Protein AF-A0A2E7CCQ4-F1 (afdb_monomer)

Nearest PDB structures (foldseek):
  6ama-assembly1_B  TM=8.578E-01  e=3.402E-02  Streptomyces venezuelae
  6ama-assembly1_A  TM=8.637E-01  e=5.601E-02  Streptomyces venezuelae
  6am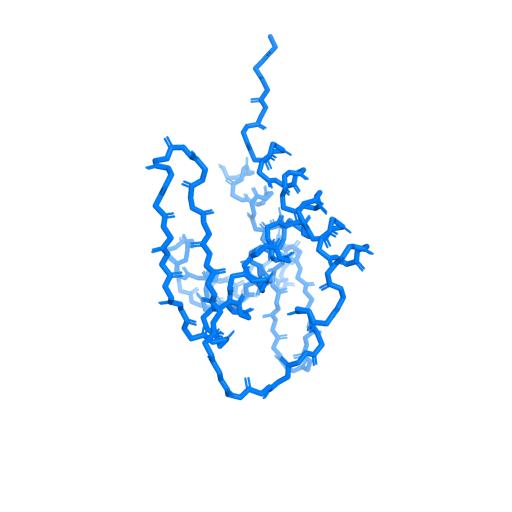k-assembly1_A  TM=9.100E-01  e=1.616E-01  Streptomyces venezuelae
  6amk-assembly1_B  TM=9.211E-01  e=2.831E-01  Streptomyces venezuelae
  5knd-assembly1_G  TM=2.300E-01  e=2.214E+00  Enterococcus hirae ATCC 9790

Secondary structure (DSSP, 8-state):
----HHHHHHHHHHHHHHHHHHH-HHHHH-----EEEEEETTTTEEEEEEHHHHHHHHHHHHHHHTT-S-EEEHHHHHHHHTS-HHHHHHHHHTTSS--EEETTEEEEEHHHHHHHHTT-

pLDDT: mean 84.92, std 12.06, range [36.47, 97.06]

Mean predicted aligned error: 11.51 Å

Structure (mmCIF, N/CA/C/O backbone):
data_AF-A0A2E7CCQ4-F1
#
_entry.id   AF-A0A2E7CCQ4-F1
#
loop_
_atom_site.group_PDB
_atom_site.id
_atom_site.type_symbol
_atom_site.label_atom_id
_atom_site.label_alt_id
_atom_site.label_comp_id
_atom_site.label_asym_id
_atom_site.label_entity_id
_atom_site.label_seq_id
_atom_site.pdbx_PDB_ins_code
_atom_site.Cartn_x
_atom_site.Cartn_y
_atom_site.Cartn_z
_atom_site.occupancy
_atom_site.B_iso_or_equiv
_atom_site.auth_seq_id
_atom_site.auth_comp_id
_atom_site.auth_asym_id
_atom_site.auth_atom_id
_atom_site.pdbx_PDB_model_num
ATOM 1 N N . MET A 1 1 ? -23.430 11.528 -13.410 1.00 36.47 1 MET A N 1
ATOM 2 C CA . MET A 1 1 ? -22.890 10.259 -12.864 1.00 36.47 1 MET A CA 1
ATOM 3 C C . MET A 1 1 ? -21.367 10.352 -12.812 1.00 36.47 1 MET A C 1
ATOM 5 O O . MET A 1 1 ? -20.731 10.249 -13.851 1.00 36.47 1 MET A O 1
ATOM 9 N N . ALA A 1 2 ? -20.771 10.625 -11.649 1.00 41.84 2 ALA A N 1
ATOM 10 C CA . ALA A 1 2 ? -19.314 10.742 -11.524 1.00 41.84 2 ALA A CA 1
ATOM 11 C C . ALA A 1 2 ? -18.677 9.346 -11.361 1.00 41.84 2 ALA A C 1
ATOM 13 O O . ALA A 1 2 ? -19.009 8.619 -10.425 1.00 41.84 2 ALA A O 1
ATOM 14 N N . ARG A 1 3 ? -17.784 8.944 -12.279 1.00 46.91 3 ARG A N 1
ATOM 15 C CA . ARG A 1 3 ? -16.999 7.698 -12.168 1.00 46.91 3 ARG A CA 1
ATOM 16 C C . ARG A 1 3 ? -16.093 7.784 -10.934 1.00 46.91 3 ARG A C 1
ATOM 18 O O . ARG A 1 3 ? -15.245 8.663 -10.862 1.00 46.91 3 ARG A O 1
ATOM 25 N N . ASN A 1 4 ? -16.263 6.869 -9.978 1.00 51.31 4 ASN A N 1
ATOM 26 C CA . ASN A 1 4 ? -15.450 6.797 -8.761 1.00 51.31 4 ASN A CA 1
ATOM 27 C C . ASN A 1 4 ? -13.976 6.478 -9.116 1.00 51.31 4 ASN A C 1
ATOM 29 O O . ASN A 1 4 ? -13.710 5.371 -9.595 1.00 51.31 4 ASN A O 1
ATOM 33 N N . PRO A 1 5 ? -13.015 7.391 -8.881 1.00 55.81 5 PRO A N 1
ATOM 34 C CA . PRO A 1 5 ? -11.613 7.212 -9.272 1.00 55.81 5 PRO A CA 1
ATOM 35 C C . PRO A 1 5 ? -10.960 5.969 -8.643 1.00 55.81 5 PRO A C 1
ATOM 37 O O . PRO A 1 5 ? -10.160 5.307 -9.298 1.00 55.81 5 PRO A O 1
ATOM 40 N N . ARG A 1 6 ? -11.391 5.546 -7.444 1.00 61.62 6 ARG A N 1
ATOM 41 C CA . ARG A 1 6 ? -10.871 4.330 -6.782 1.00 61.62 6 ARG A CA 1
ATOM 42 C C . ARG A 1 6 ? -11.270 3.040 -7.495 1.00 61.62 6 ARG A C 1
ATOM 44 O O . ARG A 1 6 ? -10.545 2.052 -7.438 1.00 61.62 6 ARG A O 1
ATOM 51 N N . ASN A 1 7 ? -12.416 3.037 -8.177 1.00 64.62 7 ASN A N 1
ATOM 52 C CA . ASN A 1 7 ? -12.814 1.898 -9.004 1.00 64.62 7 ASN A CA 1
ATOM 53 C C . ASN A 1 7 ? -11.946 1.817 -10.264 1.00 64.62 7 ASN A C 1
ATOM 55 O O . ASN A 1 7 ? -11.653 0.718 -10.723 1.00 64.62 7 ASN A O 1
ATOM 59 N N . ARG A 1 8 ? -11.499 2.967 -10.787 1.00 75.06 8 ARG A N 1
ATOM 60 C CA . ARG A 1 8 ? -10.585 3.028 -11.930 1.00 75.06 8 ARG A CA 1
ATOM 61 C C . ARG A 1 8 ? -9.196 2.517 -11.553 1.00 75.06 8 ARG A C 1
ATOM 63 O O . ARG A 1 8 ? -8.673 1.674 -12.264 1.00 75.06 8 ARG A O 1
ATOM 70 N N . G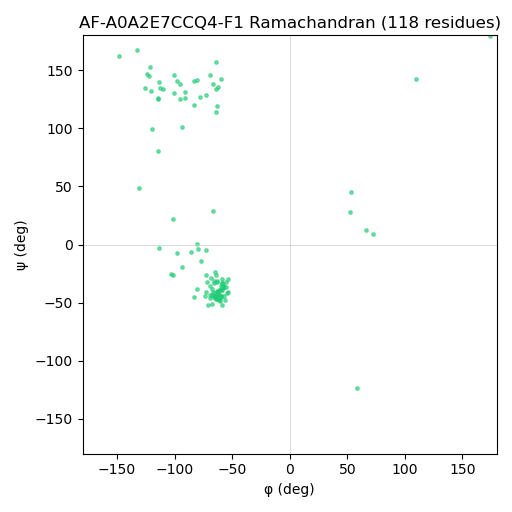LU A 1 9 ? -8.642 2.944 -10.419 1.00 79.62 9 GLU A N 1
ATOM 71 C CA . GLU A 1 9 ? -7.337 2.462 -9.933 1.00 79.62 9 GLU A CA 1
ATOM 72 C C . GLU A 1 9 ? -7.332 0.954 -9.649 1.00 79.62 9 GLU A C 1
ATOM 74 O O . GLU A 1 9 ? -6.409 0.251 -10.049 1.00 79.62 9 GLU A O 1
ATOM 79 N N . ARG A 1 10 ? -8.395 0.430 -9.024 1.00 80.25 10 ARG A N 1
ATOM 80 C CA . ARG A 1 10 ? -8.572 -1.016 -8.802 1.00 80.25 10 ARG A CA 1
ATOM 81 C C . ARG A 1 10 ? -8.642 -1.803 -10.104 1.00 80.25 10 ARG A C 1
ATOM 83 O O . ARG A 1 10 ? -7.998 -2.845 -10.222 1.00 80.25 10 ARG A O 1
ATOM 90 N N . ALA A 1 11 ? -9.430 -1.312 -11.061 1.00 82.75 11 ALA A N 1
ATOM 91 C CA . ALA A 1 11 ? -9.566 -1.940 -12.368 1.00 82.75 11 ALA A CA 1
ATOM 92 C C . ALA A 1 11 ? -8.220 -1.968 -13.100 1.00 82.75 11 ALA A C 1
ATOM 94 O O . ALA A 1 11 ? -7.802 -3.036 -13.533 1.00 82.75 11 ALA A O 1
ATOM 95 N N . LEU A 1 12 ? -7.506 -0.837 -13.127 1.00 90.44 12 LEU A N 1
ATOM 96 C CA . LEU A 1 12 ? -6.180 -0.730 -13.737 1.00 90.44 12 LEU A CA 1
ATOM 97 C C . LEU A 1 12 ? -5.165 -1.656 -13.062 1.00 90.44 12 LEU A C 1
ATOM 99 O O . LEU A 1 12 ? -4.462 -2.385 -13.747 1.00 90.44 12 LEU A O 1
ATOM 103 N N . ALA A 1 13 ? -5.113 -1.703 -11.729 1.00 90.44 13 ALA A N 1
ATOM 104 C CA . ALA A 1 13 ? -4.198 -2.603 -11.030 1.00 90.44 13 ALA A CA 1
ATOM 105 C C . ALA A 1 13 ? -4.501 -4.083 -11.322 1.00 90.44 13 ALA A C 1
ATOM 107 O O . ALA A 1 13 ? -3.585 -4.873 -11.541 1.00 90.44 13 ALA A O 1
ATOM 108 N N . THR A 1 14 ? -5.783 -4.452 -11.378 1.00 89.94 14 THR A N 1
ATOM 109 C CA . THR A 1 14 ? -6.215 -5.817 -11.717 1.00 89.94 14 THR A CA 1
ATOM 110 C C . THR A 1 14 ? -5.840 -6.179 -13.154 1.00 89.94 14 THR A C 1
ATOM 112 O O . THR A 1 14 ? -5.331 -7.270 -13.408 1.00 89.94 14 THR A O 1
ATOM 115 N N . GLU A 1 15 ? -6.070 -5.261 -14.092 1.00 93.56 15 GLU A N 1
ATOM 116 C CA . GLU A 1 15 ? -5.738 -5.433 -15.504 1.00 93.56 15 GLU A CA 1
ATOM 117 C C . GLU A 1 15 ? -4.226 -5.551 -15.716 1.00 93.56 15 GLU A C 1
ATOM 119 O O . GLU A 1 15 ? -3.780 -6.505 -16.352 1.00 93.56 15 GLU A O 1
ATOM 124 N N . SER A 1 16 ? -3.432 -4.673 -15.099 1.00 93.94 16 SER A N 1
ATOM 125 C CA . SER A 1 16 ? -1.968 -4.709 -15.159 1.00 93.94 16 SER A CA 1
ATOM 126 C C . SER A 1 16 ? -1.397 -6.019 -14.616 1.00 93.94 16 SER A C 1
ATOM 128 O O . SER A 1 16 ? -0.534 -6.627 -15.248 1.00 93.94 16 SER A O 1
ATOM 130 N N . LEU A 1 17 ? -1.896 -6.512 -13.477 1.00 92.75 17 LEU A N 1
ATOM 131 C CA . LEU A 1 17 ? -1.460 -7.801 -12.927 1.00 92.75 17 LEU A CA 1
ATOM 132 C C . LEU A 1 17 ? -1.837 -8.970 -13.840 1.00 92.75 17 LEU A C 1
ATOM 134 O O . LEU A 1 17 ? -1.026 -9.872 -14.054 1.00 92.75 17 LEU A O 1
ATOM 138 N N . LYS A 1 18 ? -3.048 -8.950 -14.412 1.00 93.56 18 LYS A N 1
ATOM 139 C CA . LYS A 1 18 ? -3.495 -9.969 -15.369 1.00 93.56 18 LYS A CA 1
ATOM 140 C C . LYS A 1 18 ? -2.626 -9.964 -16.626 1.00 93.56 18 LYS A C 1
ATOM 142 O O . LYS A 1 18 ? -2.221 -11.033 -17.079 1.00 93.56 18 LYS A O 1
ATOM 147 N N . PHE A 1 19 ? -2.317 -8.784 -17.159 1.00 94.31 19 PHE A N 1
ATOM 148 C CA . PHE A 1 19 ? -1.436 -8.614 -18.310 1.00 94.31 19 PHE A CA 1
ATOM 149 C C . PHE A 1 19 ? -0.049 -9.199 -18.026 1.00 94.31 19 PHE A C 1
ATOM 151 O O . PHE A 1 19 ? 0.420 -10.066 -18.761 1.00 94.31 19 PHE A O 1
ATOM 158 N N . LEU A 1 20 ? 0.574 -8.802 -16.912 1.00 92.81 20 LEU A N 1
ATOM 159 C CA . LEU A 1 20 ? 1.891 -9.305 -16.519 1.00 92.81 20 LEU A CA 1
ATOM 160 C C . LEU A 1 20 ? 1.887 -10.819 -16.294 1.00 92.81 20 LEU A C 1
ATOM 162 O O . LEU A 1 20 ? 2.825 -11.499 -16.701 1.00 92.81 20 LEU A O 1
ATOM 166 N N . SER A 1 21 ? 0.825 -11.366 -15.700 1.00 91.69 21 SER A N 1
ATOM 167 C CA . SER A 1 21 ? 0.693 -12.811 -15.513 1.00 91.69 21 SER A CA 1
ATOM 168 C C . SER A 1 21 ? 0.552 -13.575 -16.828 1.00 91.69 21 SER A C 1
ATOM 170 O O . SER A 1 21 ? 0.994 -14.722 -16.893 1.00 91.69 21 SER A O 1
ATOM 172 N N . LEU A 1 22 ? -0.092 -12.989 -17.840 1.00 91.88 22 LEU A N 1
ATOM 173 C CA . LEU A 1 22 ? -0.356 -13.649 -19.117 1.00 91.88 22 LEU A CA 1
ATOM 174 C C . LEU A 1 22 ? 0.847 -13.574 -20.061 1.00 91.88 22 LEU A C 1
ATOM 176 O O . LEU A 1 22 ? 1.221 -14.582 -20.655 1.00 91.88 22 LEU A O 1
ATOM 180 N N . TYR A 1 23 ? 1.461 -12.398 -20.178 1.00 92.88 23 TYR A N 1
ATOM 181 C CA . TYR A 1 23 ? 2.497 -12.138 -21.180 1.00 92.88 23 TYR A CA 1
ATOM 182 C C . TYR A 1 23 ? 3.917 -12.176 -20.614 1.00 92.88 23 TYR A C 1
ATOM 184 O O . TYR A 1 23 ? 4.856 -12.503 -21.334 1.00 92.88 23 TYR A O 1
ATOM 192 N N . CYS A 1 24 ? 4.084 -11.901 -19.318 1.00 88.38 24 CYS A N 1
ATOM 193 C CA . CYS A 1 24 ? 5.394 -11.763 -18.682 1.00 88.38 24 CYS A CA 1
ATOM 194 C C . CYS A 1 24 ? 5.527 -12.576 -17.373 1.00 88.38 24 CYS A C 1
ATOM 196 O O . CYS A 1 24 ? 6.002 -12.043 -16.368 1.00 88.38 24 CYS A O 1
ATOM 198 N N . PRO A 1 25 ? 5.165 -13.874 -17.325 1.00 86.19 25 PRO A N 1
ATOM 199 C CA . PRO A 1 25 ? 5.106 -14.632 -16.070 1.00 86.19 25 PRO A CA 1
ATOM 200 C C . PRO A 1 25 ? 6.466 -14.795 -15.372 1.00 86.19 25 PRO A C 1
ATOM 202 O O . PRO A 1 25 ? 6.521 -14.935 -14.149 1.00 86.19 25 PRO A O 1
ATOM 205 N N . ALA A 1 26 ? 7.575 -14.749 -16.117 1.00 84.25 26 ALA A N 1
ATOM 206 C CA . ALA A 1 26 ? 8.922 -14.736 -15.542 1.00 84.25 26 ALA A CA 1
ATOM 207 C C . ALA A 1 26 ? 9.171 -13.474 -14.691 1.00 84.25 26 ALA A C 1
ATOM 209 O O . ALA A 1 26 ? 9.837 -13.545 -13.654 1.00 84.25 26 ALA A O 1
ATOM 210 N N . LEU A 1 27 ? 8.548 -12.340 -15.044 1.00 80.75 27 LEU A N 1
ATOM 211 C CA . LEU A 1 27 ? 8.643 -11.101 -14.267 1.00 80.75 27 LEU A CA 1
ATOM 212 C C . LEU A 1 27 ? 8.007 -11.220 -12.870 1.00 80.75 27 LEU A C 1
ATOM 214 O O . LEU A 1 27 ? 8.417 -10.522 -11.946 1.00 80.75 27 LEU A O 1
ATOM 218 N N . LEU A 1 28 ? 7.063 -12.147 -12.684 1.00 80.62 28 LEU A N 1
ATOM 219 C CA . LEU A 1 28 ? 6.402 -12.384 -11.396 1.00 80.62 28 LEU A CA 1
ATOM 220 C C . LEU A 1 28 ? 7.073 -13.483 -10.554 1.00 80.62 28 LEU A C 1
ATOM 222 O O . LEU A 1 28 ? 6.844 -13.560 -9.349 1.00 80.62 28 LEU A O 1
ATOM 226 N N . LYS A 1 29 ? 7.884 -14.355 -11.169 1.00 74.06 29 LYS A N 1
ATOM 227 C CA . LYS A 1 29 ? 8.443 -15.555 -10.516 1.00 74.06 29 LYS A CA 1
ATOM 228 C C . LYS A 1 29 ? 9.910 -15.428 -10.110 1.00 74.06 29 LYS A C 1
ATOM 230 O O . LYS A 1 29 ? 10.348 -16.145 -9.210 1.00 74.06 29 LYS A O 1
ATOM 235 N N . GLU A 1 30 ? 10.691 -14.570 -10.763 1.00 68.75 30 GLU A N 1
ATOM 236 C CA . GLU A 1 30 ? 12.127 -14.501 -10.477 1.00 68.75 30 GLU A CA 1
ATOM 237 C C . GLU A 1 30 ? 12.429 -13.720 -9.194 1.00 68.75 30 GLU A C 1
ATOM 239 O O . GLU A 1 30 ? 12.069 -12.555 -9.046 1.00 68.75 30 GLU A O 1
ATOM 244 N N . LYS A 1 31 ? 13.185 -14.366 -8.300 1.00 63.41 31 LYS A N 1
ATOM 245 C CA . LYS A 1 31 ? 13.776 -13.776 -7.087 1.00 63.41 31 LYS A CA 1
ATOM 246 C C . LYS A 1 31 ? 15.265 -13.446 -7.255 1.00 63.41 31 LYS A C 1
ATOM 248 O O . LYS A 1 31 ? 16.016 -13.447 -6.285 1.00 63.41 31 LYS A O 1
ATOM 253 N N . LYS A 1 32 ? 15.736 -13.290 -8.494 1.00 66.38 32 LYS A N 1
ATOM 254 C CA . LYS A 1 32 ? 17.153 -13.018 -8.756 1.00 66.38 32 LYS A CA 1
ATOM 255 C C . LYS A 1 32 ? 17.454 -11.538 -8.538 1.00 66.38 32 LYS A C 1
ATOM 257 O O . LYS A 1 32 ? 16.683 -10.680 -8.965 1.00 66.38 32 LYS A O 1
ATOM 262 N N . ASN A 1 33 ? 18.624 -11.263 -7.966 1.00 73.06 33 ASN A N 1
ATOM 263 C CA . ASN A 1 33 ? 19.223 -9.937 -8.042 1.00 73.06 33 ASN A CA 1
ATOM 264 C C . ASN A 1 33 ? 19.538 -9.624 -9.505 1.00 73.06 33 ASN A C 1
ATOM 266 O O . ASN A 1 33 ? 20.074 -10.460 -10.232 1.00 73.06 33 ASN A O 1
ATOM 270 N N . GLY A 1 34 ? 19.183 -8.421 -9.931 1.00 84.88 34 GLY A N 1
ATOM 271 C CA . GLY A 1 34 ? 19.340 -7.997 -11.309 1.00 84.88 34 GLY A CA 1
ATOM 272 C C . GLY A 1 34 ? 18.723 -6.632 -11.543 1.00 84.88 34 GLY A C 1
ATOM 273 O O . GLY A 1 34 ? 18.150 -6.019 -10.636 1.00 84.88 34 GLY A O 1
ATOM 274 N N . VAL A 1 35 ? 18.850 -6.180 -12.780 1.00 89.75 35 VAL A N 1
ATOM 275 C CA . VAL A 1 35 ? 18.334 -4.900 -13.248 1.00 89.75 35 VAL A CA 1
ATOM 276 C C . VAL A 1 35 ? 17.224 -5.167 -14.254 1.00 89.75 35 VAL A C 1
ATOM 278 O O . VAL A 1 35 ? 17.322 -6.087 -15.064 1.00 89.75 35 VAL A O 1
ATOM 281 N N . LEU A 1 36 ? 16.161 -4.376 -14.178 1.00 90.62 36 LEU A N 1
ATOM 282 C CA . LEU A 1 36 ? 15.050 -4.391 -15.115 1.00 90.62 36 LEU A CA 1
ATOM 283 C C . LEU A 1 36 ? 14.930 -3.008 -15.747 1.00 90.62 36 LEU A C 1
ATOM 285 O O . LEU A 1 36 ? 14.936 -2.005 -15.036 1.00 90.62 36 LEU A O 1
ATOM 289 N N . ASN A 1 37 ? 14.813 -2.960 -17.071 1.00 92.56 37 ASN A N 1
ATOM 290 C CA . ASN A 1 37 ? 14.570 -1.713 -17.783 1.00 92.56 37 ASN A CA 1
ATOM 291 C C . ASN A 1 37 ? 13.065 -1.499 -17.941 1.00 92.56 37 ASN A C 1
ATOM 293 O O . ASN A 1 37 ? 12.363 -2.384 -18.429 1.00 92.56 37 ASN A O 1
ATOM 297 N N . ILE A 1 38 ? 12.584 -0.336 -17.510 1.00 91.88 38 ILE A N 1
ATOM 298 C CA . ILE A 1 38 ? 11.211 0.124 -17.720 1.00 91.88 38 ILE A CA 1
ATOM 299 C C . ILE A 1 38 ? 11.253 1.284 -18.703 1.00 91.88 38 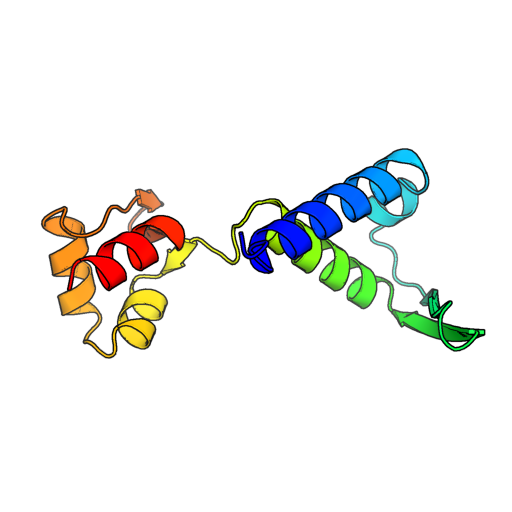ILE A C 1
ATOM 301 O O . ILE A 1 38 ? 12.051 2.205 -18.533 1.00 91.88 38 ILE A O 1
ATOM 305 N N . THR A 1 39 ? 10.367 1.250 -19.692 1.00 94.19 39 THR A N 1
ATOM 306 C CA . THR A 1 39 ? 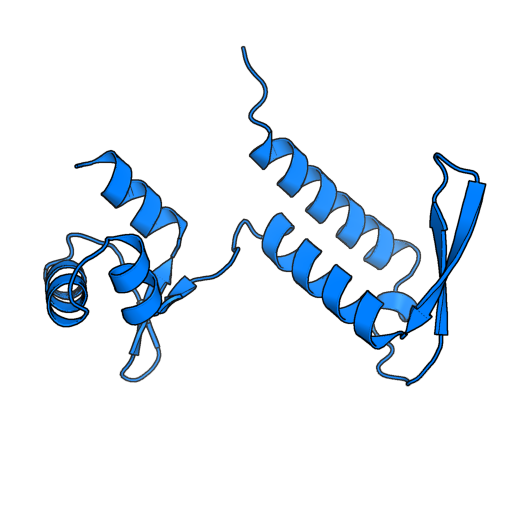10.134 2.366 -20.607 1.00 94.19 39 THR A CA 1
ATOM 307 C C . THR A 1 39 ? 8.878 3.116 -20.181 1.00 94.19 39 THR A C 1
ATOM 309 O O . THR A 1 39 ? 7.836 2.509 -19.940 1.00 94.19 39 THR A O 1
ATOM 312 N N . ILE A 1 40 ? 8.989 4.437 -20.074 1.00 92.69 40 ILE A N 1
ATOM 313 C CA . ILE A 1 40 ? 7.871 5.352 -19.864 1.00 92.69 40 ILE A CA 1
ATOM 314 C C . ILE A 1 40 ? 7.428 5.827 -21.244 1.00 92.69 40 ILE A C 1
ATOM 316 O O . ILE A 1 40 ? 8.086 6.673 -21.846 1.00 92.69 40 ILE A O 1
ATOM 320 N N . GLU A 1 41 ? 6.349 5.241 -21.763 1.00 91.50 41 GLU A N 1
ATOM 321 C CA . GLU A 1 41 ? 5.887 5.498 -23.135 1.00 91.50 41 GLU A CA 1
ATOM 322 C C . GLU A 1 41 ? 5.538 6.972 -23.382 1.00 91.50 41 GLU A C 1
ATOM 324 O O . GLU A 1 41 ? 5.836 7.478 -24.457 1.00 91.50 41 GLU A O 1
ATOM 329 N N . GLU A 1 42 ? 4.985 7.672 -22.383 1.00 92.69 42 GLU A N 1
ATOM 330 C CA . GLU A 1 42 ? 4.592 9.091 -22.485 1.00 92.69 42 GLU A CA 1
ATOM 331 C C . GLU A 1 42 ? 5.765 10.017 -22.841 1.00 92.69 42 GLU A C 1
ATOM 333 O O . GLU A 1 42 ? 5.585 10.991 -23.564 1.00 92.69 42 GLU A O 1
ATOM 338 N N . GLU A 1 43 ? 6.970 9.681 -22.377 1.00 92.25 43 GLU A N 1
ATOM 339 C CA . GLU A 1 43 ? 8.181 10.497 -22.536 1.00 92.25 43 GLU A CA 1
ATOM 340 C C . GLU A 1 43 ? 9.232 9.818 -23.432 1.00 92.25 43 GLU A C 1
ATOM 342 O O . GLU A 1 43 ? 10.301 10.369 -23.678 1.00 92.25 43 GLU A O 1
ATOM 347 N N . ALA A 1 44 ? 8.966 8.591 -23.897 1.00 91.06 44 ALA A N 1
ATOM 348 C CA . ALA A 1 44 ? 9.919 7.731 -24.604 1.00 91.06 44 ALA A CA 1
ATOM 349 C C . ALA A 1 44 ? 11.268 7.529 -23.868 1.00 91.06 44 ALA A C 1
ATOM 351 O O . ALA A 1 44 ? 12.299 7.260 -24.490 1.00 91.06 44 ALA A O 1
ATOM 352 N N . ILE A 1 45 ? 11.275 7.619 -22.533 1.00 95.06 45 ILE A N 1
ATOM 353 C CA . ILE A 1 45 ? 12.475 7.454 -21.698 1.00 95.06 45 ILE A CA 1
ATOM 354 C C . ILE A 1 45 ? 12.532 6.032 -21.143 1.00 95.06 45 ILE A C 1
ATOM 356 O O . ILE A 1 45 ? 11.524 5.479 -20.710 1.00 95.06 45 ILE A O 1
ATOM 360 N N . SER A 1 46 ? 13.732 5.449 -21.103 1.00 95.19 46 SER A N 1
ATOM 361 C CA . SER A 1 46 ? 13.979 4.167 -20.435 1.00 95.19 46 SER A CA 1
ATOM 362 C C . SER A 1 46 ? 14.863 4.345 -19.207 1.00 95.19 46 SER A C 1
ATOM 364 O O . SER A 1 46 ? 15.888 5.022 -19.265 1.00 95.19 46 SER A O 1
ATOM 366 N N . ILE A 1 47 ? 14.475 3.710 -18.102 1.00 95.31 47 ILE A N 1
ATOM 367 C CA . ILE A 1 47 ? 15.227 3.700 -16.845 1.00 95.31 47 ILE A CA 1
ATOM 368 C C . ILE A 1 47 ? 15.514 2.272 -16.397 1.00 95.31 47 ILE A C 1
ATOM 370 O O . ILE A 1 47 ? 14.704 1.365 -16.582 1.00 95.31 47 ILE A O 1
ATOM 374 N N . SER A 1 48 ? 16.663 2.087 -15.758 1.00 95.56 48 SER A N 1
ATOM 375 C CA . SER A 1 48 ? 17.061 0.833 -15.130 1.00 95.56 48 SER A CA 1
ATOM 37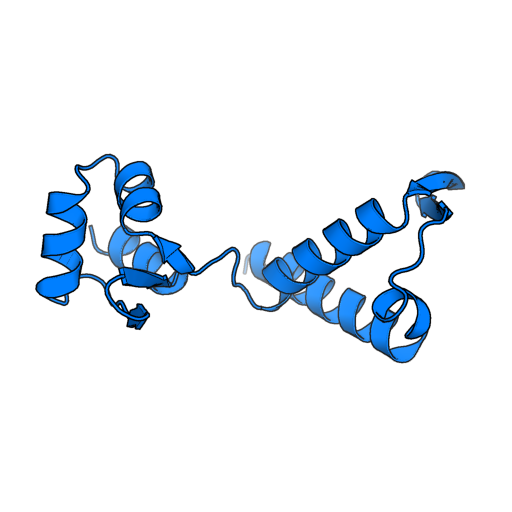6 C C . SER A 1 48 ? 16.713 0.856 -13.646 1.00 95.56 48 SER A C 1
ATOM 378 O O . SER A 1 48 ? 17.146 1.751 -12.922 1.00 95.56 48 SER A O 1
ATOM 380 N N . ILE A 1 49 ? 15.967 -0.140 -13.173 1.00 93.75 49 ILE A N 1
ATOM 381 C CA . ILE A 1 49 ? 15.616 -0.288 -11.758 1.00 93.75 49 ILE A CA 1
ATOM 382 C C . ILE A 1 49 ? 16.101 -1.629 -11.197 1.00 93.75 49 ILE A C 1
ATOM 384 O O . ILE A 1 49 ? 16.186 -2.617 -11.933 1.00 93.75 49 ILE A O 1
ATOM 388 N N . PRO A 1 50 ? 16.381 -1.718 -9.885 1.00 93.62 50 PRO A N 1
ATOM 389 C CA . PRO A 1 50 ? 16.609 -2.999 -9.234 1.00 93.62 50 PRO A CA 1
ATOM 390 C C . PRO A 1 50 ? 15.382 -3.905 -9.355 1.00 93.62 50 PRO A C 1
ATOM 392 O O . PRO A 1 50 ? 14.241 -3.459 -9.200 1.00 93.62 50 PRO A O 1
ATOM 395 N N . ARG A 1 51 ? 15.605 -5.207 -9.545 1.00 89.56 51 ARG A N 1
ATOM 396 C CA . ARG A 1 51 ? 14.509 -6.179 -9.627 1.00 89.56 51 ARG A CA 1
ATOM 397 C C . ARG A 1 51 ? 13.622 -6.185 -8.374 1.00 89.56 51 ARG A C 1
ATOM 399 O O . ARG A 1 51 ? 12.407 -6.318 -8.482 1.00 89.56 51 ARG A O 1
ATOM 406 N N . GLU A 1 52 ? 14.200 -5.958 -7.197 1.00 88.12 52 GLU A N 1
ATOM 407 C CA . GLU A 1 52 ? 13.446 -5.858 -5.939 1.00 88.12 52 GLU A CA 1
ATOM 408 C C . GLU A 1 52 ? 12.509 -4.640 -5.879 1.00 88.12 52 GLU A C 1
ATOM 410 O O . GLU A 1 52 ? 11.422 -4.701 -5.292 1.00 88.12 52 GLU A O 1
ATOM 415 N N . SER A 1 53 ? 12.875 -3.538 -6.538 1.00 91.69 53 SER A N 1
ATOM 416 C CA . SER A 1 53 ? 11.998 -2.371 -6.668 1.00 91.69 53 SER A CA 1
ATOM 417 C C . SER A 1 53 ? 10.778 -2.706 -7.528 1.00 91.69 53 SER A C 1
ATOM 419 O O . SER A 1 53 ? 9.656 -2.362 -7.159 1.00 91.69 53 SER A O 1
ATOM 421 N N . PHE A 1 54 ? 10.967 -3.464 -8.613 1.00 91.56 54 PHE A N 1
ATOM 422 C CA . PHE A 1 54 ? 9.855 -3.973 -9.418 1.00 91.56 54 PHE A CA 1
ATOM 423 C C . PHE A 1 54 ? 8.945 -4.908 -8.606 1.00 91.56 54 PHE A C 1
ATOM 425 O O . PHE A 1 54 ? 7.727 -4.756 -8.629 1.00 91.56 54 PHE A O 1
ATOM 432 N N . ASN A 1 55 ? 9.514 -5.813 -7.804 1.00 88.12 55 ASN A N 1
ATOM 433 C CA . ASN A 1 55 ? 8.733 -6.688 -6.920 1.00 88.12 55 ASN A CA 1
ATOM 434 C C . ASN A 1 55 ? 7.860 -5.882 -5.935 1.00 88.12 55 ASN A C 1
ATOM 436 O O . ASN A 1 55 ? 6.732 -6.270 -5.631 1.00 88.12 55 ASN A O 1
ATOM 440 N N . SER A 1 56 ? 8.358 -4.740 -5.452 1.00 88.00 56 SER A N 1
ATOM 441 C CA . SER A 1 56 ? 7.610 -3.832 -4.569 1.00 88.00 56 SER A CA 1
ATOM 442 C C . SER A 1 56 ? 6.450 -3.133 -5.290 1.00 88.00 56 SER A C 1
ATOM 444 O O . SER A 1 56 ? 5.372 -2.962 -4.710 1.00 88.00 56 SER A O 1
ATOM 446 N N . LEU A 1 57 ? 6.632 -2.793 -6.569 1.00 91.50 57 LEU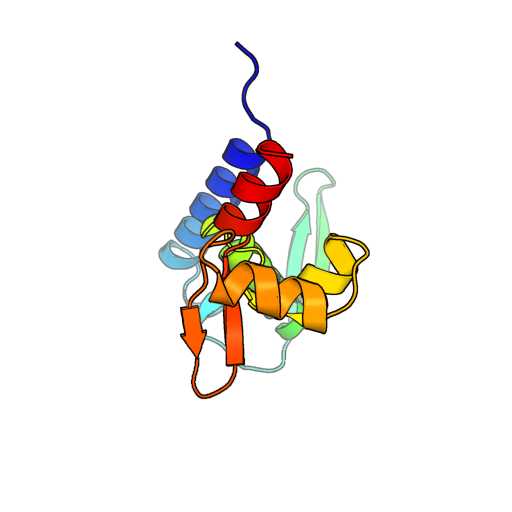 A N 1
ATOM 447 C CA . LEU A 1 57 ? 5.564 -2.280 -7.426 1.00 91.50 57 LEU A CA 1
ATOM 448 C C . LEU A 1 57 ? 4.460 -3.329 -7.618 1.00 91.50 57 LEU A C 1
ATOM 450 O O . LEU A 1 57 ? 3.291 -3.010 -7.412 1.00 91.50 57 LEU A O 1
ATOM 454 N N . ILE A 1 58 ? 4.816 -4.586 -7.912 1.00 91.25 58 ILE A N 1
ATOM 455 C CA . ILE A 1 58 ? 3.842 -5.687 -8.033 1.00 91.25 58 ILE A CA 1
ATOM 456 C C . ILE A 1 58 ? 3.010 -5.834 -6.756 1.00 91.25 58 ILE A C 1
ATOM 458 O O . ILE A 1 58 ? 1.785 -5.841 -6.829 1.00 91.25 58 ILE A O 1
ATOM 462 N N . ARG A 1 59 ? 3.646 -5.845 -5.578 1.00 86.00 59 ARG A N 1
ATOM 463 C CA . ARG A 1 59 ? 2.932 -5.912 -4.287 1.00 86.00 59 ARG A CA 1
ATOM 464 C C . ARG A 1 59 ? 1.973 -4.741 -4.086 1.00 86.00 59 ARG A C 1
ATOM 466 O O . ARG A 1 59 ? 0.886 -4.899 -3.537 1.00 86.00 59 ARG A O 1
ATOM 473 N N . THR A 1 60 ? 2.371 -3.549 -4.520 1.00 86.94 60 THR A N 1
ATOM 474 C CA . THR A 1 60 ? 1.515 -2.358 -4.450 1.00 86.94 60 THR A CA 1
ATOM 475 C C . THR A 1 60 ? 0.298 -2.508 -5.358 1.00 86.94 60 THR A C 1
ATOM 477 O O . THR A 1 60 ? -0.823 -2.249 -4.922 1.00 86.94 60 THR A O 1
ATOM 480 N N . LEU A 1 61 ? 0.491 -2.998 -6.583 1.00 90.12 61 LEU A N 1
ATOM 481 C CA . LEU A 1 61 ? -0.601 -3.287 -7.510 1.00 90.12 61 LEU A CA 1
ATOM 482 C C . LEU A 1 61 ? -1.540 -4.369 -6.961 1.00 90.12 61 LEU A C 1
ATOM 484 O O . LEU A 1 61 ? -2.751 -4.207 -7.054 1.00 90.12 61 LEU A O 1
ATOM 488 N N . GLU A 1 62 ? -1.023 -5.426 -6.328 1.00 84.56 62 GLU A N 1
ATOM 489 C CA . GLU A 1 62 ? -1.842 -6.465 -5.680 1.00 84.56 62 GLU A CA 1
ATOM 490 C C . GLU A 1 62 ? -2.727 -5.877 -4.574 1.00 84.56 62 GLU A C 1
ATOM 492 O O . GLU A 1 62 ? -3.928 -6.150 -4.532 1.00 84.56 62 GLU A O 1
ATOM 497 N N . ASN A 1 63 ? -2.166 -5.001 -3.732 1.00 78.81 63 ASN A N 1
ATOM 498 C CA . ASN A 1 63 ? -2.907 -4.309 -2.674 1.00 78.81 63 ASN A CA 1
ATOM 499 C C . ASN A 1 63 ? -4.009 -3.398 -3.232 1.00 78.81 63 ASN A C 1
ATOM 501 O O . ASN A 1 63 ? -5.112 -3.333 -2.679 1.00 78.81 63 ASN A O 1
ATOM 505 N N . ILE A 1 64 ? -3.718 -2.696 -4.330 1.00 83.25 64 ILE A N 1
ATOM 506 C CA . ILE A 1 64 ? -4.691 -1.841 -5.012 1.00 83.25 64 ILE A CA 1
ATOM 507 C C . ILE A 1 64 ? -5.790 -2.713 -5.630 1.00 83.25 64 ILE A C 1
ATOM 509 O O . ILE A 1 64 ? -6.960 -2.480 -5.341 1.00 83.25 64 ILE A O 1
ATOM 513 N N . ALA A 1 65 ? -5.440 -3.751 -6.396 1.00 83.69 65 ALA A N 1
ATOM 514 C CA . ALA A 1 65 ? -6.372 -4.640 -7.096 1.00 83.69 65 ALA A CA 1
ATOM 515 C C . ALA A 1 65 ? -7.337 -5.366 -6.148 1.00 83.69 65 ALA A C 1
ATOM 517 O O . ALA A 1 65 ? -8.547 -5.381 -6.368 1.00 83.69 65 ALA A O 1
ATOM 518 N N . GLN A 1 66 ? -6.823 -5.904 -5.042 1.00 71.44 66 GLN A N 1
ATOM 519 C CA . GLN A 1 66 ? -7.625 -6.600 -4.030 1.00 71.44 66 GLN A CA 1
ATOM 520 C C . GLN A 1 66 ? -8.491 -5.642 -3.192 1.00 71.44 66 GLN A C 1
ATOM 522 O O . GLN A 1 66 ? -9.275 -6.066 -2.343 1.00 71.44 66 GLN A O 1
ATOM 527 N N . GLY A 1 67 ? -8.360 -4.326 -3.400 1.00 63.78 67 GLY A N 1
ATOM 528 C CA . GLY A 1 67 ? -9.051 -3.314 -2.613 1.00 63.78 67 GLY A CA 1
ATOM 529 C C . GLY A 1 67 ? -8.605 -3.258 -1.152 1.00 63.78 67 GLY A C 1
ATOM 530 O O . GLY A 1 67 ? -9.249 -2.588 -0.338 1.00 63.78 67 GLY A O 1
ATOM 531 N N . SER A 1 68 ? -7.503 -3.934 -0.847 1.00 59.28 68 SER A N 1
ATOM 532 C CA . SER A 1 68 ? -6.895 -4.121 0.454 1.00 59.28 68 SER A CA 1
ATOM 533 C C . SER A 1 68 ? -5.533 -3.442 0.489 1.00 59.28 68 SER A C 1
ATOM 535 O O . SER A 1 68 ? -4.492 -4.090 0.516 1.00 59.28 68 SER A O 1
ATOM 537 N N . GLY A 1 69 ? -5.530 -2.132 0.699 1.00 54.19 69 GLY A N 1
ATOM 538 C CA . GLY A 1 69 ? -4.395 -1.478 1.357 1.00 54.19 69 GLY A CA 1
ATOM 539 C C . GLY A 1 69 ? -4.227 -1.887 2.839 1.00 54.19 69 GLY A C 1
ATOM 540 O O . GLY A 1 69 ? -3.773 -1.065 3.624 1.00 54.19 69 GLY A O 1
ATOM 541 N N . GLY A 1 70 ? -4.631 -3.112 3.233 1.00 64.25 70 GLY A N 1
ATOM 542 C CA . GLY A 1 70 ? -4.399 -3.750 4.539 1.00 64.25 70 GLY A CA 1
ATOM 543 C C . GLY A 1 70 ? -5.613 -3.924 5.472 1.00 64.25 70 GLY A C 1
ATOM 544 O O . GLY A 1 70 ? -6.462 -3.041 5.601 1.00 64.25 70 GLY A O 1
ATOM 545 N N . THR A 1 71 ? -5.669 -5.059 6.192 1.00 69.75 71 THR A N 1
ATOM 546 C CA . THR A 1 71 ? -6.337 -5.099 7.506 1.00 69.75 71 THR A CA 1
ATOM 547 C C . THR A 1 71 ? -5.459 -4.374 8.518 1.00 69.75 71 THR A C 1
ATOM 549 O O . THR A 1 71 ? -4.277 -4.693 8.658 1.00 69.75 71 THR A O 1
ATOM 552 N N . LEU A 1 72 ? -6.034 -3.443 9.256 1.00 81.00 72 LEU A N 1
ATOM 553 C CA . LEU A 1 72 ? -5.338 -2.588 10.195 1.00 81.00 72 LEU A CA 1
ATOM 554 C C . LEU A 1 72 ? -5.154 -3.297 11.541 1.00 81.00 72 LEU A C 1
ATOM 556 O O . LEU A 1 72 ? -6.040 -4.009 12.024 1.00 81.00 72 LEU A O 1
ATOM 560 N N . THR A 1 73 ? -3.986 -3.111 12.155 1.00 88.56 73 THR A N 1
ATOM 561 C CA . THR A 1 73 ? -3.793 -3.413 13.580 1.00 88.56 73 THR A CA 1
ATOM 562 C C . THR A 1 73 ? -4.668 -2.498 14.425 1.00 88.56 73 THR A C 1
ATOM 564 O O . THR A 1 73 ? -4.976 -1.380 14.026 1.00 88.56 73 THR A O 1
ATOM 567 N N . THR A 1 74 ? -4.984 -2.912 15.652 1.00 90.19 74 THR A N 1
ATOM 568 C CA . THR A 1 74 ? -5.647 -2.020 16.618 1.00 90.19 74 THR A CA 1
ATOM 569 C C . THR A 1 74 ? -4.897 -0.707 16.826 1.00 90.19 74 THR A C 1
ATOM 571 O O . THR A 1 74 ? -5.532 0.289 17.133 1.00 90.19 74 THR A O 1
ATOM 574 N N . GLN A 1 75 ? -3.567 -0.707 16.673 1.00 84.75 75 GLN A N 1
ATOM 575 C CA . GLN A 1 75 ? -2.768 0.511 16.760 1.00 84.75 75 GLN A CA 1
ATOM 576 C C . GLN A 1 75 ? -3.010 1.415 15.548 1.00 84.75 75 GLN A C 1
ATOM 578 O O . GLN A 1 75 ? -3.429 2.542 15.729 1.00 84.75 75 GLN A O 1
ATOM 583 N N . GLN A 1 76 ? -2.896 0.888 14.327 1.00 82.31 76 GLN A N 1
ATOM 584 C CA . GLN A 1 76 ? -3.178 1.647 13.101 1.00 82.31 76 GLN A CA 1
ATOM 585 C C . GLN A 1 76 ? -4.617 2.182 13.046 1.00 82.31 76 GLN A C 1
ATOM 587 O O . GLN A 1 76 ? -4.858 3.251 12.498 1.00 82.31 76 GLN A O 1
ATOM 592 N N . VAL A 1 77 ? -5.582 1.448 13.610 1.00 91.31 77 VAL A N 1
ATOM 593 C CA . VAL A 1 77 ? -6.960 1.937 13.768 1.00 91.31 77 VAL A CA 1
ATOM 594 C C . VAL A 1 77 ? -7.027 3.067 14.797 1.00 91.31 77 VAL A C 1
ATOM 596 O O . VAL A 1 77 ? -7.708 4.055 14.555 1.00 91.31 77 VAL A O 1
ATOM 599 N N . ALA A 1 78 ? -6.332 2.939 15.929 1.00 92.31 78 ALA A N 1
ATOM 600 C CA . ALA A 1 78 ? -6.319 3.946 16.991 1.00 92.31 78 ALA A CA 1
ATOM 601 C C . ALA A 1 78 ? -5.680 5.255 16.527 1.00 92.31 78 ALA A C 1
ATOM 603 O O . ALA A 1 78 ? -6.276 6.315 16.701 1.00 92.31 78 ALA A O 1
ATOM 604 N N . ASP A 1 79 ? -4.533 5.154 15.858 1.00 84.25 79 ASP A N 1
ATOM 605 C CA . ASP A 1 79 ? -3.820 6.287 15.271 1.00 84.25 79 ASP A CA 1
ATOM 606 C C . ASP A 1 79 ? -4.710 7.009 14.247 1.00 84.25 79 ASP A C 1
ATOM 608 O O . ASP A 1 79 ? -4.764 8.234 14.209 1.00 84.25 79 ASP A O 1
ATOM 612 N N . ARG A 1 80 ? -5.477 6.249 13.454 1.00 87.88 80 ARG A N 1
ATOM 613 C CA . ARG A 1 80 ? -6.390 6.795 12.445 1.00 87.88 80 ARG A CA 1
ATOM 614 C C . ARG A 1 80 ? -7.637 7.455 13.033 1.00 87.88 80 ARG A C 1
ATOM 616 O O . ARG A 1 80 ? -8.051 8.496 12.539 1.00 87.88 80 ARG A O 1
ATOM 623 N N . LEU A 1 81 ? -8.227 6.860 14.066 1.00 89.44 81 LEU A N 1
ATOM 624 C CA . LEU A 1 81 ? -9.388 7.422 14.761 1.00 89.44 81 LEU A CA 1
ATOM 625 C C . LEU A 1 81 ? -9.002 8.535 15.757 1.00 89.44 81 LEU A C 1
ATOM 627 O O . LEU A 1 81 ? -9.891 9.129 16.356 1.00 89.44 81 LEU A O 1
ATOM 631 N N . ASN A 1 82 ? -7.705 8.815 15.939 1.00 91.19 82 ASN A N 1
ATOM 632 C CA . ASN A 1 82 ? -7.155 9.746 16.931 1.00 91.19 82 ASN A CA 1
ATOM 633 C C . ASN A 1 82 ? -7.638 9.463 18.366 1.00 91.19 82 ASN A C 1
ATOM 635 O O . ASN A 1 82 ? -8.049 10.347 19.117 1.00 91.19 82 ASN A O 1
ATOM 639 N N . VAL A 1 83 ? -7.612 8.187 18.740 1.00 94.75 83 VAL A N 1
ATOM 640 C CA . VAL A 1 83 ? -8.075 7.689 20.040 1.00 94.75 83 VAL A CA 1
ATOM 641 C C . VAL A 1 83 ? -7.049 6.747 20.642 1.00 94.75 83 VAL A C 1
ATOM 643 O O . VAL A 1 83 ? -6.136 6.256 19.983 1.00 94.75 83 VAL A O 1
ATOM 646 N N . SER A 1 84 ? -7.215 6.434 21.922 1.00 96.00 84 SER A N 1
ATOM 647 C CA . SER A 1 84 ? -6.355 5.454 22.572 1.00 96.00 84 SER A CA 1
ATOM 648 C C . SER A 1 84 ? -6.612 4.037 22.034 1.00 96.00 84 SER A C 1
ATOM 650 O O . SER A 1 84 ? -7.744 3.634 21.752 1.00 96.00 84 SER A O 1
ATOM 652 N N . ARG A 1 85 ? -5.559 3.216 21.952 1.00 95.25 85 ARG A N 1
ATOM 653 C CA . ARG A 1 85 ? -5.682 1.791 21.603 1.00 95.25 85 ARG A CA 1
ATOM 654 C C . ARG A 1 85 ? -6.688 1.033 22.492 1.00 95.25 85 ARG A C 1
ATOM 656 O O . ARG A 1 85 ? -7.440 0.228 21.938 1.00 95.25 85 ARG A O 1
ATOM 663 N N . PRO A 1 86 ? -6.757 1.250 23.824 1.00 97.06 86 PRO A N 1
ATOM 664 C CA . PRO A 1 86 ? -7.796 0.640 24.654 1.00 97.06 86 PRO A CA 1
ATOM 665 C C . PRO A 1 86 ? -9.219 0.980 24.201 1.00 97.06 86 PRO A C 1
ATOM 667 O O . PRO A 1 86 ? -10.085 0.109 24.248 1.00 97.06 86 PRO A O 1
ATOM 670 N N . TYR A 1 87 ? -9.466 2.204 23.726 1.00 96.12 87 TYR A N 1
ATOM 671 C CA . TYR A 1 87 ? -10.777 2.596 23.207 1.00 96.12 87 TYR A CA 1
ATOM 672 C C . TYR A 1 87 ? -11.135 1.828 21.929 1.00 96.12 87 TYR A C 1
ATOM 674 O O . TYR A 1 87 ? -12.216 1.250 21.855 1.00 96.12 87 TYR A O 1
ATOM 682 N N . VAL A 1 88 ? -10.201 1.695 20.981 1.00 96.44 88 VAL A N 1
ATOM 683 C CA . VAL A 1 88 ? -10.409 0.837 19.799 1.00 96.44 88 VAL A CA 1
ATOM 684 C C . VAL A 1 88 ? -10.716 -0.597 20.205 1.00 96.44 88 VAL A C 1
ATOM 686 O O . VAL A 1 88 ? -11.645 -1.196 19.683 1.00 96.44 88 VAL A O 1
ATOM 689 N N . VAL A 1 89 ? -9.981 -1.162 21.165 1.00 95.81 89 VAL A N 1
ATOM 690 C CA . VAL A 1 89 ? -10.253 -2.529 21.635 1.00 95.81 89 VAL A CA 1
ATOM 691 C C . VAL A 1 89 ? -11.673 -2.659 22.194 1.00 95.81 89 VAL A C 1
ATOM 693 O O . VAL A 1 89 ? -12.319 -3.664 21.907 1.00 95.81 89 VAL A O 1
ATOM 696 N N . LYS A 1 90 ? -12.184 -1.651 22.917 1.00 96.44 90 LYS A N 1
ATOM 697 C CA . LYS A 1 90 ? -13.580 -1.636 23.380 1.00 96.44 90 LYS A CA 1
ATOM 698 C C . LYS A 1 90 ? -14.564 -1.662 22.211 1.00 96.44 90 LYS A C 1
ATOM 700 O O . LYS A 1 90 ? -15.434 -2.520 22.221 1.00 96.44 90 LYS A O 1
ATOM 705 N N . LEU A 1 91 ? -14.383 -0.805 21.199 1.00 96.38 91 LEU A N 1
ATOM 706 C CA . LEU A 1 91 ? -15.246 -0.764 20.006 1.00 96.38 91 LEU A CA 1
ATOM 707 C C . LEU A 1 91 ? -15.284 -2.101 19.250 1.00 96.38 91 LEU A C 1
ATOM 709 O O . LEU A 1 91 ? -16.319 -2.500 18.718 1.00 96.38 91 LEU A O 1
ATOM 713 N N . LEU A 1 92 ? -14.145 -2.794 19.189 1.00 96.25 92 LEU A N 1
ATOM 714 C CA . LEU A 1 92 ? -14.039 -4.087 18.516 1.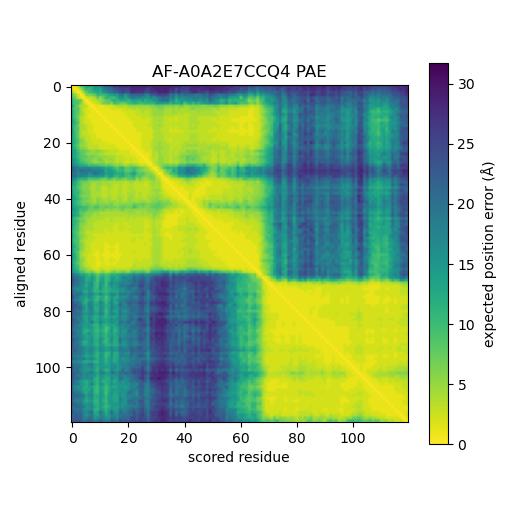00 96.25 92 LEU A CA 1
ATOM 715 C C . LEU A 1 92 ? -14.713 -5.204 19.319 1.00 96.25 92 LEU A C 1
ATOM 717 O O . LEU A 1 92 ? -15.425 -6.023 18.744 1.00 96.25 92 LEU A O 1
ATOM 721 N N . GLU A 1 93 ? -14.503 -5.249 20.636 1.00 95.00 93 GLU A N 1
ATOM 722 C CA . GLU A 1 93 ? -15.116 -6.267 21.502 1.00 95.00 93 GLU A CA 1
ATOM 723 C C . GLU A 1 93 ? -16.615 -6.034 21.722 1.00 95.00 93 GLU A C 1
ATOM 725 O O . GLU A 1 93 ? -17.344 -6.998 21.924 1.00 95.00 93 GLU A O 1
ATOM 730 N N . SER A 1 94 ? -17.095 -4.791 21.622 1.00 94.62 94 SER A N 1
ATOM 731 C CA . SER A 1 94 ? -18.526 -4.471 21.646 1.00 94.62 94 SER A CA 1
ATOM 732 C C . SER A 1 94 ? -19.226 -4.700 20.303 1.00 94.62 94 SER A C 1
ATOM 734 O O . SER A 1 94 ? -20.418 -4.432 20.189 1.00 94.62 94 SER A O 1
ATOM 736 N N . GLY A 1 95 ? -18.502 -5.156 19.274 1.00 92.38 95 GLY A N 1
ATOM 737 C CA . GLY A 1 95 ? -19.054 -5.445 17.947 1.00 92.38 95 GLY A CA 1
ATOM 738 C C . GLY A 1 95 ? -19.432 -4.210 17.126 1.00 92.38 95 GLY A C 1
ATOM 739 O O . GLY A 1 95 ? -20.025 -4.356 16.062 1.00 92.38 95 GLY A O 1
ATOM 740 N N . ILE A 1 96 ? -19.074 -3.007 17.589 1.00 94.38 96 ILE A N 1
ATOM 741 C CA . ILE A 1 96 ? -19.374 -1.744 16.901 1.00 94.38 96 ILE A CA 1
ATOM 742 C C . ILE A 1 96 ? -18.587 -1.648 15.587 1.00 94.38 96 ILE A C 1
ATOM 744 O O . ILE A 1 96 ? -19.111 -1.190 14.575 1.00 94.38 96 ILE A O 1
ATOM 748 N N . ILE A 1 97 ? -17.337 -2.118 15.588 1.00 94.56 97 ILE A N 1
ATOM 749 C CA . ILE A 1 97 ? -16.535 -2.277 14.372 1.00 94.56 97 ILE A CA 1
ATOM 750 C C . ILE A 1 97 ? -16.271 -3.763 14.160 1.00 94.56 97 ILE A C 1
ATOM 752 O O . ILE A 1 97 ? -15.731 -4.445 15.039 1.00 94.56 97 ILE A O 1
ATOM 756 N N . ALA A 1 98 ? -16.609 -4.262 12.970 1.00 91.12 98 ALA A N 1
ATOM 757 C CA . ALA A 1 98 ? -16.314 -5.636 12.601 1.00 91.12 98 ALA A CA 1
ATOM 758 C C . ALA A 1 98 ? -14.797 -5.880 12.595 1.00 91.12 98 ALA A C 1
ATOM 760 O O . ALA A 1 98 ? -13.998 -5.080 12.099 1.00 91.12 98 ALA A O 1
ATOM 761 N N . HIS A 1 99 ? -14.388 -7.003 13.175 1.00 93.94 99 HIS A N 1
ATOM 762 C CA . HIS A 1 99 ? -12.986 -7.367 13.294 1.00 93.94 99 HIS A CA 1
ATOM 763 C C . HIS A 1 99 ? -12.814 -8.875 13.240 1.00 93.94 99 HIS A C 1
ATOM 765 O O . HIS A 1 99 ? -13.745 -9.640 13.478 1.00 93.94 99 HIS A O 1
ATOM 771 N N . VAL A 1 100 ? -11.587 -9.299 12.966 1.00 87.75 100 VAL A N 1
ATOM 772 C CA . VAL A 1 100 ? -11.191 -10.703 13.035 1.00 87.75 100 VAL A CA 1
ATOM 773 C C . VAL A 1 100 ? -10.029 -10.862 14.004 1.00 87.75 100 VAL A C 1
ATOM 775 O O . VAL A 1 100 ? -9.171 -9.980 14.121 1.00 87.75 100 VAL A O 1
ATOM 778 N N . LYS A 1 101 ? -9.992 -11.985 14.720 1.00 86.75 101 LYS A N 1
ATOM 779 C CA . LYS A 1 101 ? -8.848 -12.354 15.558 1.00 86.75 101 LYS A CA 1
ATOM 780 C C . LYS A 1 101 ? -7.871 -13.194 14.735 1.00 86.75 101 LYS A C 1
ATOM 782 O O . LYS A 1 101 ? -8.263 -14.147 14.073 1.00 86.75 101 LYS A O 1
ATOM 787 N N . VAL A 1 102 ? -6.594 -12.826 14.780 1.00 79.88 102 VAL A N 1
ATOM 788 C CA . VAL A 1 102 ? -5.464 -13.564 14.206 1.00 79.88 102 VAL A CA 1
ATOM 789 C C . VAL A 1 102 ? -4.533 -13.898 15.367 1.00 79.88 102 VAL A C 1
ATOM 791 O O . VAL A 1 102 ? -3.809 -13.034 15.874 1.00 79.88 102 VAL A O 1
ATOM 794 N N . GLY A 1 103 ? -4.632 -15.131 15.866 1.00 86.06 103 GLY A N 1
ATOM 795 C CA . GLY A 1 103 ? -4.064 -15.510 17.159 1.00 86.06 103 GLY A CA 1
ATOM 796 C C . GLY A 1 103 ? -4.649 -14.653 18.286 1.00 86.06 103 GLY A C 1
ATOM 797 O O . GLY A 1 103 ? -5.863 -14.560 18.447 1.00 86.06 103 GLY A O 1
ATOM 798 N N . ARG A 1 104 ? -3.782 -13.975 19.048 1.00 85.75 104 ARG A N 1
ATOM 799 C CA . ARG A 1 104 ? -4.190 -13.056 20.130 1.00 85.75 104 ARG A CA 1
ATOM 800 C C . ARG A 1 104 ? -4.487 -11.627 19.652 1.00 85.75 104 ARG A C 1
ATOM 802 O O . ARG A 1 104 ? -4.911 -10.789 20.447 1.00 85.75 104 ARG A O 1
ATOM 809 N N . HIS A 1 105 ? -4.240 -11.317 18.379 1.00 82.56 105 HIS A N 1
ATOM 810 C CA . HIS A 1 105 ? -4.332 -9.957 17.848 1.00 82.56 105 HIS A CA 1
ATOM 811 C C . HIS A 1 105 ? -5.643 -9.726 17.100 1.00 82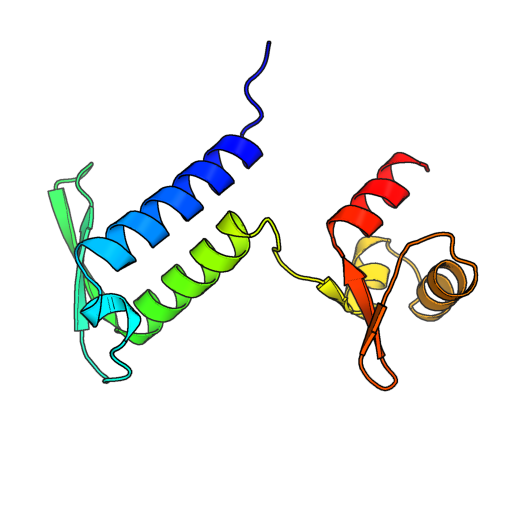.56 105 HIS A C 1
ATOM 813 O O . HIS A 1 105 ? -6.131 -10.612 16.411 1.00 82.56 105 HIS A O 1
ATOM 819 N N . ARG A 1 106 ? -6.186 -8.507 17.181 1.00 92.19 106 ARG A N 1
ATOM 820 C CA . ARG A 1 106 ? -7.358 -8.087 16.399 1.00 92.19 106 ARG A CA 1
ATOM 821 C C . ARG A 1 106 ? -6.907 -7.368 15.135 1.00 92.19 106 ARG A C 1
ATOM 823 O O . ARG A 1 106 ? -5.981 -6.553 15.183 1.00 92.19 106 ARG A O 1
ATOM 830 N N . ARG A 1 107 ? -7.568 -7.673 14.026 1.00 90.19 107 ARG A N 1
ATOM 831 C CA . ARG A 1 107 ? -7.353 -7.076 12.711 1.00 90.19 107 ARG A CA 1
ATOM 832 C C . ARG A 1 107 ? -8.678 -6.535 12.195 1.00 90.19 107 ARG A C 1
ATOM 834 O O . ARG A 1 107 ? -9.698 -7.212 12.294 1.00 90.19 107 ARG A O 1
ATOM 841 N N . VAL A 1 108 ? -8.652 -5.325 11.654 1.00 89.69 108 VAL A N 1
ATOM 842 C CA . VAL A 1 108 ? -9.845 -4.626 11.162 1.00 89.69 108 VAL A CA 1
ATOM 843 C C . VAL A 1 108 ? -9.714 -4.460 9.668 1.00 89.69 108 VAL A C 1
ATOM 845 O O . VAL A 1 108 ? -8.705 -3.929 9.208 1.00 89.69 108 VAL A O 1
ATOM 848 N N . LYS A 1 109 ? -10.691 -4.910 8.882 1.00 86.69 109 LYS A N 1
ATOM 849 C CA . LYS A 1 109 ? -10.651 -4.602 7.451 1.00 86.69 109 LYS A CA 1
ATOM 850 C C . LYS A 1 109 ? -10.831 -3.102 7.283 1.00 86.69 109 LYS A C 1
ATOM 852 O O . LYS A 1 109 ? -11.686 -2.498 7.924 1.00 86.69 109 LYS A O 1
ATOM 857 N N . LEU A 1 110 ? -10.059 -2.506 6.382 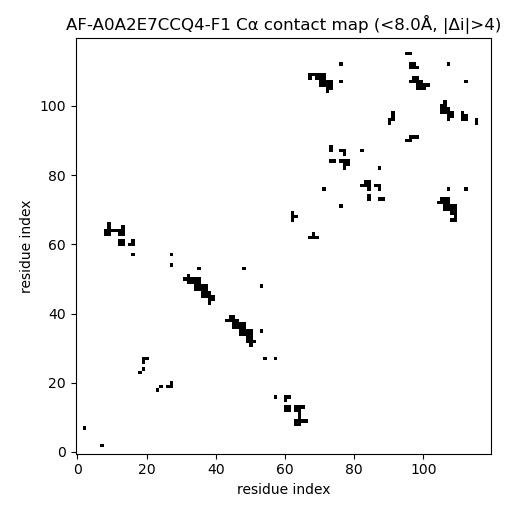1.00 76.62 110 LEU A N 1
ATOM 858 C CA . LEU A 1 110 ? -10.217 -1.092 6.063 1.00 76.62 110 LEU A CA 1
ATOM 859 C C . LEU A 1 110 ? -11.658 -0.765 5.635 1.00 76.62 110 LEU A C 1
ATOM 861 O O . LEU A 1 110 ? -12.171 0.280 6.009 1.00 76.62 110 LEU A O 1
ATOM 865 N N . SER A 1 111 ? -12.329 -1.665 4.907 1.00 79.06 111 SER A N 1
ATOM 866 C CA . SER A 1 111 ? -13.747 -1.516 4.543 1.00 79.06 111 SER A CA 1
ATOM 867 C C . SER A 1 111 ? -14.652 -1.295 5.751 1.00 79.06 111 SER A C 1
ATOM 869 O O . SER A 1 111 ? -15.547 -0.455 5.693 1.00 79.06 111 SER A O 1
ATOM 871 N N . ASP A 1 112 ? -14.392 -2.031 6.827 1.00 88.12 112 ASP A N 1
ATOM 872 C CA . ASP A 1 112 ? -15.234 -2.084 8.018 1.00 88.12 112 ASP A CA 1
ATOM 873 C C . ASP A 1 112 ? -14.957 -0.867 8.901 1.00 88.12 112 ASP A C 1
ATOM 875 O O . ASP A 1 112 ? -15.888 -0.239 9.400 1.00 88.12 112 ASP A O 1
ATOM 879 N N . LEU A 1 113 ? -13.687 -0.450 8.995 1.00 86.81 113 LEU A N 1
ATOM 880 C CA . LEU A 1 113 ? -13.337 0.830 9.609 1.00 86.81 113 LEU A CA 1
ATOM 881 C C . LEU A 1 113 ? -13.976 2.004 8.856 1.00 86.81 113 LEU A C 1
ATOM 883 O O . LEU A 1 113 ? -14.572 2.878 9.474 1.00 86.81 113 LEU A O 1
ATOM 887 N N . LEU A 1 114 ? -13.900 2.008 7.524 1.00 84.44 114 LEU A N 1
ATOM 888 C CA . LEU A 1 114 ? -14.518 3.045 6.695 1.00 84.44 114 LEU A CA 1
ATOM 889 C C . LEU A 1 114 ? -16.047 3.055 6.823 1.00 84.44 114 LEU A C 1
ATOM 891 O O . LEU A 1 114 ? -16.665 4.100 6.646 1.00 84.44 114 LEU A O 1
ATOM 895 N N . ALA A 1 115 ? -16.674 1.898 7.047 1.00 85.69 115 ALA A N 1
ATOM 896 C CA . ALA A 1 115 ? -18.109 1.818 7.294 1.00 85.69 115 ALA A CA 1
ATOM 897 C C . ALA A 1 115 ? -18.474 2.458 8.637 1.00 85.69 115 ALA A C 1
ATOM 899 O O . ALA A 1 115 ? -19.412 3.247 8.679 1.00 85.69 115 ALA A O 1
ATOM 900 N N . TYR A 1 116 ? -17.691 2.187 9.681 1.00 91.50 116 TYR A N 1
ATOM 901 C CA . TYR A 1 116 ? -17.857 2.810 10.990 1.00 91.50 116 TYR A CA 1
ATOM 902 C C . TYR A 1 116 ? -17.634 4.329 10.965 1.00 91.50 116 TYR A C 1
ATOM 904 O O . TYR A 1 116 ? -18.475 5.068 11.465 1.00 91.50 116 TYR A O 1
ATOM 912 N N . GLU A 1 117 ? -16.561 4.811 10.323 1.00 84.31 117 GLU A N 1
ATOM 913 C CA . GLU A 1 117 ? -16.278 6.253 10.175 1.00 84.31 117 GLU A CA 1
ATOM 914 C C . GLU A 1 117 ? -17.450 7.012 9.525 1.00 84.31 117 GLU A C 1
ATOM 916 O O . GLU A 1 117 ? -17.687 8.165 9.856 1.00 84.31 117 GLU A O 1
ATOM 921 N N . ARG A 1 118 ? -18.202 6.369 8.618 1.00 85.12 118 ARG A N 1
ATOM 922 C CA . ARG A 1 118 ? -19.391 6.961 7.976 1.00 85.12 118 ARG A CA 1
ATOM 923 C C . ARG A 1 118 ? -20.645 6.980 8.855 1.00 85.12 118 ARG A C 1
ATOM 925 O O . ARG A 1 118 ? -21.624 7.598 8.457 1.00 85.12 118 ARG A O 1
ATOM 932 N N . SER A 1 119 ? -20.653 6.229 9.954 1.00 83.94 119 SER A N 1
ATOM 933 C CA . SER A 1 119 ? -21.801 6.105 10.864 1.00 83.94 119 SER A CA 1
ATOM 934 C C . SER A 1 119 ? -21.717 7.006 12.100 1.00 83.94 119 SER A C 1
ATOM 936 O O . SER A 1 119 ? -22.681 7.057 12.861 1.00 83.94 119 SER A O 1
ATOM 938 N N . LEU A 1 120 ? -20.572 7.670 12.297 1.00 78.44 120 LEU A N 1
ATOM 939 C CA . LEU A 1 120 ? -20.386 8.762 13.256 1.00 78.44 120 LEU A CA 1
ATOM 940 C C . LEU A 1 120 ? -21.038 10.045 12.731 1.00 78.44 120 LEU A C 1
ATOM 942 O O . LEU A 1 120 ? -21.574 10.792 13.576 1.00 78.44 120 LEU A O 1
#

Radius of gyration: 19.12 Å; Cα contacts (8 Å, |Δi|>4): 126; chains: 1; bounding box: 42×26×49 Å

Sequence (120 aa):
MARNPRNRERALATESLKFLSLYCPALLKEKKNGVLNITIEEEAISISIPRESFNSLIRTLENIAQGSGGTLTTQQVADRLNVSRPYVVKLLESGIIAHVKVGRHRRVKLSDLLAYERSL

Foldseek 3Di:
DDDDVLVVLLVVLQVVLVCCVVPPVVLQPDPDWDWDWDADPVVRDIDIDTSVVSNVVNVVSVCSNVVHPDFDWLVRLCVVVVHDSVVSVVCDVVVVFDWDDDDPTITGTPVRSVVSVVVD

Solvent-accessible surface area (backbone atoms only — not comparable to full-atom values): 6951 Å² total; per-residue (Å²): 136,83,82,60,66,69,60,51,51,22,49,50,27,43,50,52,53,51,49,39,58,72,78,37,49,65,78,77,67,65,85,61,90,50,75,41,79,47,72,44,76,95,74,73,44,74,48,80,40,52,37,68,58,52,55,52,50,52,53,50,32,50,24,42,36,72,72,42,90,44,64,34,44,51,57,59,48,9,66,70,70,74,48,56,47,70,56,43,52,49,40,44,75,69,59,71,32,61,65,45,72,61,84,95,42,57,35,28,44,51,70,39,51,55,52,44,66,72,72,112